Protein AF-A0A0L6WSI2-F1 (afdb_monomer_lite)

Foldseek 3Di:
DVLVVVLVVLQVQLVVCVVVVNNVSSVVSVVVSVVSVVVVVVVVVVVVVVVVVVVVVVVVVVVVVVVVVVVVVVVVVVVVVVVVDVVVVVVVVVVVVVVVVVVVVVVVVVVVPDDPVRVVVVVVVVVVVCVVCVPVVCVVPPPPDPDDDPDDPPPPDDPPPPDPDDDDDDPDDDDDDD

Radius of gyration: 43.68 Å; chains: 1; bounding box: 91×60×103 Å

Structure (mmCIF, N/CA/C/O backbone):
data_AF-A0A0L6WSI2-F1
#
_entry.id   AF-A0A0L6WSI2-F1
#
loop_
_atom_site.group_PDB
_atom_site.id
_atom_site.type_symbol
_atom_site.label_atom_id
_atom_site.label_alt_id
_atom_site.label_comp_id
_atom_site.label_asym_id
_atom_site.label_entity_id
_atom_site.label_seq_id
_atom_site.pdbx_PDB_ins_code
_atom_site.Cartn_x
_atom_site.Cartn_y
_atom_site.Cartn_z
_atom_site.occupancy
_atom_site.B_iso_or_equiv
_atom_site.auth_seq_id
_atom_site.auth_comp_id
_atom_site.auth_asym_id
_atom_site.auth_atom_id
_atom_site.pdbx_PDB_model_num
ATOM 1 N N . MET A 1 1 ? 7.867 1.735 -28.780 1.00 59.97 1 MET A N 1
ATOM 2 C CA . MET A 1 1 ? 8.632 2.851 -28.174 1.00 59.97 1 MET A CA 1
ATOM 3 C C . MET A 1 1 ? 9.454 3.572 -29.237 1.00 59.97 1 MET A C 1
ATOM 5 O O . MET A 1 1 ? 10.158 2.907 -29.989 1.00 59.97 1 MET A O 1
ATOM 9 N N . LYS A 1 2 ? 9.387 4.911 -29.316 1.00 76.50 2 LYS A N 1
ATOM 10 C CA . LYS A 1 2 ? 10.129 5.710 -30.319 1.00 76.50 2 LYS A CA 1
ATOM 11 C C . LYS A 1 2 ? 11.647 5.463 -30.289 1.00 76.50 2 LYS A C 1
ATOM 13 O O . LYS A 1 2 ? 12.276 5.490 -31.339 1.00 76.50 2 LYS A O 1
ATOM 18 N N . ILE A 1 3 ? 12.217 5.174 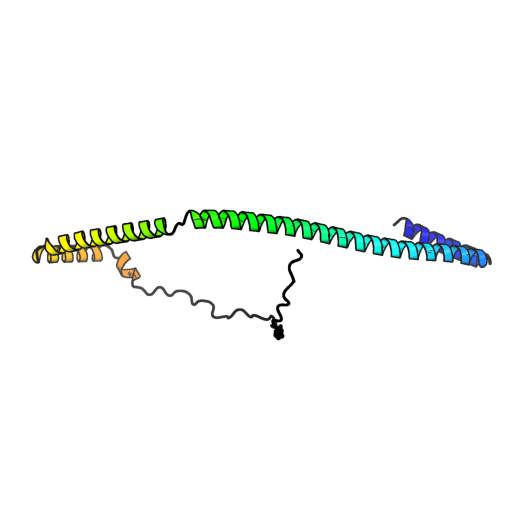-29.116 1.00 78.19 3 ILE A N 1
ATOM 19 C CA . ILE A 1 3 ? 13.662 4.949 -28.945 1.00 78.19 3 ILE A CA 1
ATOM 20 C C . ILE A 1 3 ? 14.110 3.580 -29.478 1.00 78.19 3 ILE A C 1
ATOM 22 O O . ILE A 1 3 ? 15.144 3.512 -30.134 1.00 78.19 3 ILE A O 1
ATOM 26 N N . GLN A 1 4 ? 13.317 2.515 -29.315 1.00 84.19 4 GLN A N 1
ATOM 27 C CA . GLN A 1 4 ? 13.645 1.199 -29.887 1.00 84.19 4 GLN A CA 1
ATOM 28 C C . GLN A 1 4 ? 13.755 1.261 -31.420 1.00 84.19 4 GLN A C 1
ATOM 30 O O . GLN A 1 4 ? 14.711 0.761 -32.001 1.00 84.19 4 GLN A O 1
ATOM 35 N N . VAL A 1 5 ? 12.844 1.999 -32.063 1.00 88.12 5 VAL A N 1
ATOM 36 C CA . VAL A 1 5 ? 12.881 2.245 -33.514 1.00 88.12 5 VAL A CA 1
ATOM 37 C C . VAL A 1 5 ? 14.159 2.982 -33.933 1.00 88.12 5 VAL A C 1
ATOM 39 O O . VAL A 1 5 ? 14.690 2.732 -35.013 1.00 88.12 5 VAL A O 1
ATOM 42 N N . ILE A 1 6 ? 14.669 3.896 -33.100 1.00 85.06 6 ILE A N 1
ATOM 43 C CA . ILE A 1 6 ? 15.929 4.606 -33.361 1.00 85.06 6 ILE A CA 1
ATOM 44 C C . ILE A 1 6 ? 17.121 3.655 -33.197 1.00 85.06 6 ILE A C 1
ATOM 46 O O . ILE A 1 6 ? 17.987 3.638 -34.067 1.00 85.06 6 ILE A O 1
ATOM 50 N N . LEU A 1 7 ? 17.135 2.809 -32.163 1.00 88.94 7 LEU A N 1
ATOM 51 C CA . LEU A 1 7 ? 18.183 1.801 -31.952 1.00 88.94 7 LEU A CA 1
ATOM 52 C C . LEU A 1 7 ? 18.272 0.801 -33.112 1.00 88.94 7 LEU A C 1
ATOM 54 O O . LEU A 1 7 ? 19.374 0.457 -33.549 1.00 88.94 7 LEU A O 1
ATOM 58 N N . ASP A 1 8 ? 17.124 0.365 -33.631 1.00 89.81 8 ASP A N 1
ATOM 59 C CA . ASP A 1 8 ? 17.051 -0.549 -34.770 1.00 89.81 8 ASP A CA 1
ATOM 60 C C . ASP A 1 8 ? 17.550 0.132 -36.053 1.00 89.81 8 ASP A C 1
ATOM 62 O O . ASP A 1 8 ? 18.330 -0.457 -36.804 1.00 89.81 8 ASP A O 1
ATOM 66 N N . LYS A 1 9 ? 17.201 1.410 -36.264 1.00 89.50 9 LYS A N 1
ATOM 67 C CA . LYS A 1 9 ? 17.739 2.228 -37.365 1.00 89.50 9 LYS A CA 1
ATOM 68 C C . LYS A 1 9 ? 19.250 2.433 -37.256 1.00 89.50 9 LYS A C 1
ATOM 70 O O . LYS A 1 9 ? 19.963 2.299 -38.244 1.00 89.50 9 LYS A O 1
ATOM 75 N N . GLU A 1 10 ? 19.776 2.726 -36.070 1.00 88.12 10 GLU A N 1
ATOM 76 C CA . GLU A 1 10 ? 21.224 2.864 -35.870 1.00 88.12 10 GLU A CA 1
ATOM 77 C C . GLU A 1 10 ? 21.953 1.533 -36.108 1.00 88.12 10 GLU A C 1
ATOM 79 O O . GLU A 1 10 ? 23.070 1.512 -36.631 1.00 88.12 10 GLU A O 1
ATOM 84 N N . HIS A 1 11 ? 21.303 0.402 -35.814 1.00 91.88 11 HIS A N 1
ATOM 85 C CA . HIS A 1 11 ? 21.840 -0.917 -36.125 1.00 91.88 11 HIS A CA 1
ATOM 86 C C . HIS A 1 11 ? 21.863 -1.224 -37.629 1.00 91.88 11 HIS A C 1
ATOM 88 O O . HIS A 1 11 ? 22.857 -1.769 -38.118 1.00 91.88 11 HIS A O 1
ATOM 94 N N . THR A 1 12 ? 20.811 -0.874 -38.375 1.00 93.50 12 THR A N 1
ATOM 95 C CA . THR A 1 12 ? 20.783 -1.067 -39.834 1.00 93.50 12 THR A CA 1
ATOM 96 C C . THR A 1 12 ? 21.785 -0.156 -40.541 1.00 93.50 12 THR A C 1
ATOM 98 O O . THR A 1 12 ? 22.498 -0.621 -41.429 1.00 93.50 12 THR A O 1
ATOM 101 N N . ILE A 1 13 ? 21.934 1.093 -40.089 1.00 90.75 13 ILE A N 1
ATOM 102 C CA . ILE A 1 13 ? 22.953 2.033 -40.583 1.00 90.75 13 ILE A CA 1
ATOM 103 C C . ILE A 1 13 ? 24.367 1.489 -40.332 1.00 90.75 13 ILE A C 1
ATOM 105 O O . ILE A 1 13 ? 25.209 1.508 -41.231 1.00 90.75 13 ILE A O 1
ATOM 109 N N . ALA A 1 14 ? 24.633 0.936 -39.144 1.00 91.25 14 ALA A N 1
ATOM 110 C CA . ALA A 1 14 ? 25.919 0.306 -38.848 1.00 91.25 14 ALA A CA 1
ATOM 111 C C . ALA A 1 14 ? 26.212 -0.892 -39.773 1.00 91.25 14 ALA A C 1
ATOM 113 O O . ALA A 1 14 ? 27.334 -1.023 -40.263 1.00 91.25 14 ALA A O 1
ATOM 114 N N . LYS A 1 15 ? 25.206 -1.737 -40.056 1.00 93.12 15 LYS A N 1
ATOM 115 C CA . LYS A 1 15 ? 25.324 -2.854 -41.013 1.00 93.12 15 LYS A CA 1
ATOM 116 C C . LYS A 1 15 ? 25.623 -2.363 -42.434 1.00 93.12 15 LYS A C 1
ATOM 118 O O . LYS A 1 15 ? 26.511 -2.914 -43.077 1.00 93.12 15 LYS A O 1
ATOM 123 N N . ALA A 1 16 ? 24.949 -1.305 -42.887 1.00 93.12 16 ALA A N 1
ATOM 124 C CA . ALA A 1 16 ? 25.165 -0.718 -44.209 1.00 93.12 16 ALA A CA 1
ATOM 125 C C . ALA A 1 16 ? 26.587 -0.142 -44.373 1.00 93.12 16 ALA A C 1
ATOM 127 O O . ALA A 1 16 ? 27.247 -0.382 -45.387 1.00 93.12 16 ALA A O 1
ATOM 128 N N . HIS A 1 17 ? 27.107 0.560 -43.358 1.00 92.25 17 HIS A N 1
ATOM 129 C CA . HIS A 1 17 ? 28.490 1.053 -43.375 1.00 92.25 17 HIS A CA 1
ATOM 130 C C . HIS A 1 17 ? 29.523 -0.079 -43.348 1.00 92.25 17 HIS A C 1
ATOM 132 O O . HIS A 1 17 ? 30.561 0.037 -44.000 1.00 92.25 17 HIS A O 1
ATOM 138 N N . LEU A 1 18 ? 29.231 -1.186 -42.656 1.00 92.94 18 LEU A N 1
ATOM 139 C CA . LEU A 1 18 ? 30.088 -2.372 -42.647 1.00 92.94 18 LEU A CA 1
ATOM 140 C C . LEU A 1 18 ? 30.154 -3.031 -44.036 1.00 92.94 18 LEU A C 1
ATOM 142 O O . LEU A 1 18 ? 31.249 -3.331 -44.505 1.00 92.94 18 LEU A O 1
ATOM 146 N N . SER A 1 19 ? 29.010 -3.196 -44.717 1.00 92.75 19 SER A N 1
ATOM 147 C CA . SER A 1 19 ? 28.965 -3.745 -46.084 1.00 92.75 19 SER A CA 1
ATOM 148 C C . SER A 1 19 ? 29.657 -2.851 -47.115 1.00 92.75 19 SER A C 1
ATOM 150 O O . SER A 1 19 ? 30.186 -3.351 -48.099 1.00 92.75 19 SER A O 1
ATOM 152 N N . ALA A 1 20 ? 29.703 -1.537 -46.873 1.00 92.81 20 ALA A N 1
ATOM 153 C CA . ALA A 1 20 ? 30.401 -0.569 -47.718 1.00 92.81 20 ALA A CA 1
ATOM 154 C C . ALA A 1 20 ? 31.908 -0.430 -47.396 1.00 92.81 20 ALA A C 1
ATOM 156 O O . ALA A 1 20 ? 32.560 0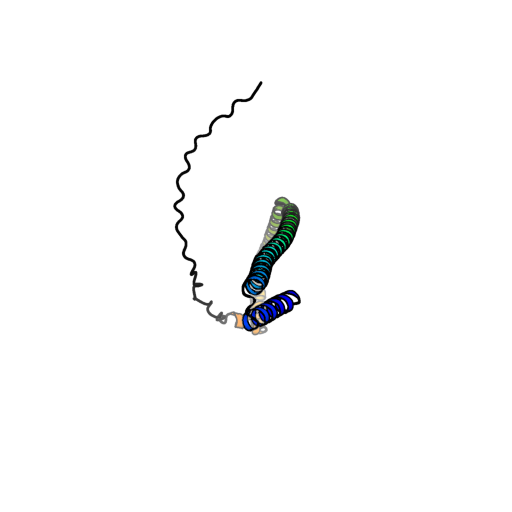.474 -47.913 1.00 92.81 20 ALA A O 1
ATOM 157 N N . GLY A 1 21 ? 32.462 -1.260 -46.500 1.00 91.56 21 GLY A N 1
ATOM 158 C CA . GLY A 1 21 ? 33.875 -1.215 -46.096 1.00 91.56 21 GLY A CA 1
ATOM 159 C C . GLY A 1 21 ? 34.257 -0.049 -45.170 1.00 91.56 21 GLY A C 1
ATOM 160 O O . GLY A 1 21 ? 35.417 0.084 -44.786 1.00 91.56 21 GLY A O 1
ATOM 161 N N . GLN A 1 22 ? 33.298 0.784 -44.756 1.00 93.62 22 GLN A N 1
ATOM 162 C CA . GLN A 1 22 ? 33.518 1.986 -43.942 1.00 93.62 22 GLN A CA 1
ATOM 163 C C . GLN A 1 22 ? 33.470 1.656 -42.440 1.00 93.62 22 GLN A C 1
ATOM 165 O O . GLN A 1 22 ? 32.531 2.031 -41.730 1.00 93.62 22 GLN A O 1
ATOM 170 N N . LYS A 1 23 ? 34.496 0.953 -41.941 1.00 92.62 23 LYS A N 1
ATOM 171 C CA . LYS A 1 23 ? 34.565 0.497 -40.537 1.00 92.62 23 LYS A CA 1
ATOM 172 C C . LYS A 1 23 ? 34.453 1.632 -39.514 1.00 92.62 23 LYS A C 1
ATOM 174 O O . LYS A 1 23 ? 33.685 1.497 -38.565 1.00 92.62 23 LYS A O 1
ATOM 179 N N . ASP A 1 24 ? 35.133 2.757 -39.722 1.00 93.06 24 ASP A N 1
ATOM 180 C CA . ASP A 1 24 ? 35.136 3.867 -38.753 1.00 93.06 24 ASP A CA 1
ATOM 181 C C . ASP A 1 24 ? 33.736 4.457 -38.538 1.00 93.06 24 ASP A C 1
ATOM 183 O O . ASP A 1 24 ? 33.316 4.725 -37.410 1.00 93.06 24 ASP A O 1
ATOM 187 N N . ARG A 1 25 ? 32.955 4.578 -39.618 1.00 91.25 25 ARG A N 1
ATOM 188 C CA . ARG A 1 25 ? 31.568 5.061 -39.562 1.00 91.25 25 ARG A CA 1
ATOM 189 C C . ARG A 1 25 ? 30.634 4.057 -38.893 1.00 91.25 25 ARG A C 1
ATOM 191 O O . ARG A 1 25 ? 29.776 4.459 -38.108 1.00 91.25 25 ARG A O 1
ATOM 198 N N . ALA A 1 26 ? 30.831 2.760 -39.138 1.00 92.62 26 ALA A N 1
ATOM 199 C CA . ALA A 1 26 ? 30.082 1.711 -38.448 1.00 92.62 26 ALA A CA 1
ATOM 200 C C . ALA A 1 26 ? 30.344 1.732 -36.929 1.00 92.62 26 ALA A C 1
ATOM 202 O O . ALA A 1 26 ? 29.405 1.628 -36.141 1.00 92.62 26 ALA A O 1
ATOM 203 N N . VAL A 1 27 ? 31.596 1.945 -36.505 1.00 94.38 27 VAL A N 1
ATOM 204 C CA . VAL A 1 27 ? 31.959 2.059 -35.081 1.00 94.38 27 VAL A CA 1
ATOM 205 C C . VAL A 1 27 ? 31.289 3.269 -34.425 1.00 94.38 27 VAL A C 1
ATOM 207 O O . VAL A 1 27 ? 30.766 3.143 -33.317 1.00 94.38 27 VAL A O 1
ATOM 210 N N . ILE A 1 28 ? 31.244 4.424 -35.095 1.00 92.69 28 ILE A N 1
ATOM 211 C CA . ILE A 1 28 ? 30.557 5.621 -34.578 1.00 92.69 28 ILE A CA 1
ATOM 212 C C . ILE A 1 28 ? 29.055 5.356 -34.388 1.00 92.69 28 ILE A C 1
ATOM 214 O O . ILE A 1 28 ? 28.510 5.672 -33.328 1.00 92.69 28 ILE A O 1
ATOM 218 N N . ALA A 1 29 ? 28.397 4.723 -35.367 1.00 90.94 29 ALA A N 1
ATOM 219 C CA . ALA A 1 29 ? 26.984 4.352 -35.267 1.00 90.94 29 ALA A CA 1
ATOM 220 C C . ALA A 1 29 ? 26.721 3.378 -34.102 1.00 90.94 29 ALA A C 1
ATOM 222 O O . ALA A 1 29 ? 25.778 3.562 -33.333 1.00 90.94 29 ALA A O 1
ATOM 223 N N . LEU A 1 30 ? 27.593 2.383 -33.902 1.00 94.00 30 LEU A N 1
ATOM 224 C CA . LEU A 1 30 ? 27.482 1.442 -32.782 1.00 94.00 30 LEU A CA 1
ATOM 225 C C . LEU A 1 30 ? 27.721 2.103 -31.416 1.00 94.00 30 LEU A C 1
ATOM 227 O O . LEU A 1 30 ? 27.031 1.767 -30.453 1.00 94.00 30 LEU A O 1
ATOM 231 N N . ARG A 1 31 ? 28.653 3.061 -31.316 1.00 94.06 31 ARG A N 1
ATOM 232 C CA . ARG A 1 31 ? 28.877 3.838 -30.082 1.00 94.06 31 ARG A CA 1
ATOM 233 C C . ARG A 1 31 ? 27.649 4.665 -29.713 1.00 94.06 31 ARG A C 1
ATOM 235 O O . ARG A 1 31 ? 27.235 4.647 -28.556 1.00 94.06 31 ARG A O 1
ATOM 242 N N . ARG A 1 32 ? 27.043 5.339 -30.695 1.00 90.69 32 ARG A N 1
ATOM 243 C CA . ARG A 1 32 ? 25.809 6.115 -30.509 1.00 90.69 32 ARG A CA 1
ATOM 244 C C . ARG A 1 32 ? 24.659 5.228 -30.021 1.00 90.69 32 ARG A C 1
ATOM 246 O O . ARG A 1 32 ? 24.027 5.559 -29.017 1.00 90.69 32 ARG A O 1
ATOM 253 N N . ARG A 1 33 ? 24.508 4.045 -30.624 1.00 92.50 33 ARG A N 1
ATOM 254 C CA . ARG A 1 33 ? 23.516 3.047 -30.211 1.00 92.50 33 ARG A CA 1
ATOM 255 C C . ARG A 1 33 ? 23.741 2.586 -28.772 1.00 92.50 33 ARG A C 1
ATOM 257 O O . ARG A 1 33 ? 22.802 2.544 -27.981 1.00 92.50 33 ARG A O 1
ATOM 264 N N . LYS A 1 34 ? 24.986 2.267 -28.401 1.00 94.19 34 LYS A N 1
ATOM 265 C CA . LYS A 1 34 ? 25.321 1.819 -27.039 1.00 94.19 34 LYS A CA 1
ATOM 266 C C . LYS A 1 34 ? 25.073 2.912 -25.996 1.00 94.19 34 LYS A C 1
ATOM 268 O O . LYS A 1 34 ? 24.587 2.607 -24.908 1.00 94.19 34 LYS A O 1
ATOM 273 N N . TYR A 1 35 ? 25.368 4.168 -26.329 1.00 92.81 35 TYR A N 1
ATOM 274 C CA . TYR A 1 35 ? 25.078 5.313 -25.467 1.00 92.81 35 TYR A CA 1
ATOM 275 C C . TYR A 1 35 ? 23.573 5.471 -25.223 1.00 92.81 35 TYR A C 1
ATOM 277 O O . TYR A 1 35 ? 23.152 5.567 -24.074 1.00 92.81 35 TYR A O 1
ATOM 285 N N . GLN A 1 36 ? 22.754 5.407 -26.277 1.00 90.62 36 GLN A N 1
ATOM 286 C CA . GLN A 1 36 ? 21.295 5.475 -26.150 1.00 90.62 36 GLN A CA 1
ATOM 287 C C . GLN A 1 36 ? 20.720 4.307 -25.345 1.00 90.62 36 GLN A C 1
ATOM 289 O O . GLN A 1 36 ? 19.850 4.527 -24.512 1.00 90.62 36 GLN A O 1
ATOM 294 N N . GLN A 1 37 ? 21.233 3.084 -25.528 1.00 91.69 37 GLN A N 1
ATOM 295 C CA . GLN A 1 37 ? 20.846 1.938 -24.695 1.00 91.69 37 GLN A CA 1
ATOM 296 C C . GLN A 1 37 ? 21.177 2.164 -23.219 1.00 91.69 37 GLN A C 1
ATOM 298 O O . GLN A 1 37 ? 20.363 1.863 -22.353 1.00 91.69 37 GLN A O 1
ATOM 303 N N . SER A 1 38 ? 22.363 2.700 -22.918 1.00 93.56 38 SER A N 1
ATOM 304 C CA . SER A 1 38 ? 22.730 3.012 -21.536 1.00 93.56 38 SER A CA 1
ATOM 305 C C . SER A 1 38 ? 21.860 4.117 -20.949 1.00 93.56 38 SER A C 1
ATOM 307 O O . SER A 1 38 ? 21.562 4.065 -19.760 1.00 93.56 38 SER A O 1
ATOM 309 N N . LEU A 1 39 ? 21.497 5.122 -21.746 1.00 92.00 39 LEU A N 1
ATOM 310 C CA . LEU A 1 39 ? 20.619 6.195 -21.304 1.00 92.00 39 LEU A CA 1
ATOM 311 C C . LEU A 1 39 ? 19.214 5.663 -21.019 1.00 92.00 39 LEU A C 1
ATOM 313 O O . LEU A 1 39 ? 18.665 5.986 -19.978 1.00 92.00 39 LEU A O 1
ATOM 317 N N . LEU A 1 40 ? 18.696 4.789 -21.886 1.00 90.75 40 LEU A N 1
ATOM 318 C CA . LEU A 1 40 ? 17.416 4.112 -21.695 1.00 90.75 40 LEU A CA 1
ATOM 319 C C . LEU A 1 40 ? 17.406 3.338 -20.375 1.00 90.75 40 LEU A C 1
ATOM 321 O O . LEU A 1 40 ? 16.547 3.593 -19.547 1.00 90.75 40 LEU A O 1
ATOM 325 N N . LEU A 1 41 ? 18.411 2.493 -20.124 1.00 92.56 41 LEU A N 1
ATOM 326 C CA . LEU A 1 41 ? 18.511 1.750 -18.859 1.00 92.56 41 LEU A CA 1
ATOM 327 C C . LEU A 1 41 ? 18.540 2.672 -17.633 1.00 92.56 41 LEU A C 1
ATOM 329 O O . LEU A 1 41 ? 17.930 2.372 -16.614 1.00 92.56 41 LEU A O 1
ATOM 333 N N . LYS A 1 42 ? 19.244 3.807 -17.716 1.00 94.50 42 LYS A N 1
ATOM 334 C CA . LYS A 1 42 ? 19.257 4.791 -16.626 1.00 94.50 42 LYS A CA 1
ATOM 335 C C . LYS A 1 42 ? 17.881 5.418 -16.422 1.00 94.50 42 LYS A C 1
ATOM 337 O O . LYS A 1 42 ? 17.478 5.579 -15.278 1.00 94.50 42 LYS A O 1
ATOM 342 N N . THR A 1 43 ? 17.190 5.777 -17.501 1.00 93.25 43 THR A N 1
ATOM 343 C CA . THR A 1 43 ? 15.850 6.367 -17.436 1.00 93.25 43 THR A CA 1
ATOM 344 C C . THR A 1 43 ? 14.816 5.369 -16.924 1.00 93.25 43 THR A C 1
ATOM 346 O O . THR A 1 43 ? 13.990 5.760 -16.111 1.00 93.25 43 THR A O 1
ATOM 349 N N . ASP A 1 44 ? 14.898 4.098 -17.312 1.00 93.50 44 ASP A N 1
ATOM 350 C CA . ASP A 1 44 ? 14.015 3.044 -16.801 1.00 93.50 44 ASP A CA 1
ATOM 351 C C . ASP A 1 44 ? 14.225 2.839 -15.296 1.00 93.50 44 ASP A C 1
ATOM 353 O O . ASP A 1 44 ? 13.265 2.869 -14.536 1.00 93.50 44 ASP A O 1
ATOM 357 N N . ASN A 1 45 ? 15.480 2.765 -14.836 1.00 96.50 45 ASN A N 1
ATOM 358 C CA . ASN A 1 45 ? 15.774 2.690 -13.401 1.00 96.50 45 ASN A CA 1
ATOM 359 C C . ASN A 1 45 ? 15.284 3.939 -12.647 1.00 96.50 45 ASN A C 1
ATOM 361 O O . ASN A 1 45 ? 14.834 3.858 -11.509 1.00 96.50 45 ASN A O 1
ATOM 365 N N . GLN A 1 46 ? 15.400 5.125 -13.251 1.00 96.06 46 GLN A N 1
ATOM 366 C CA . GLN A 1 46 ? 14.870 6.359 -12.665 1.00 96.06 46 GLN A CA 1
ATOM 367 C C . GLN A 1 46 ? 13.341 6.342 -12.592 1.00 96.06 46 GLN A C 1
ATOM 369 O O . GLN A 1 46 ? 12.793 6.819 -11.603 1.00 96.06 46 GLN A O 1
ATOM 374 N N . LEU A 1 47 ? 12.671 5.800 -13.609 1.00 96.50 47 LEU A N 1
ATOM 375 C CA . LEU A 1 47 ? 11.222 5.646 -13.629 1.00 96.50 47 LEU A CA 1
ATOM 376 C C . LEU A 1 47 ? 10.766 4.679 -12.535 1.00 96.50 47 LEU A C 1
ATOM 378 O O . LEU A 1 47 ? 9.901 5.048 -11.751 1.00 96.50 47 LEU A O 1
ATOM 382 N N . GLU A 1 48 ? 11.406 3.517 -12.412 1.00 97.12 48 GLU A N 1
ATOM 383 C CA . GLU A 1 48 ? 11.114 2.541 -11.355 1.00 97.12 48 GLU A CA 1
ATOM 384 C C . GLU A 1 48 ? 11.276 3.162 -9.959 1.00 97.12 48 GLU A C 1
ATOM 386 O O . GLU A 1 48 ? 10.402 3.035 -9.104 1.00 97.12 48 GLU A O 1
ATOM 391 N N . ASN A 1 49 ? 12.356 3.917 -9.740 1.00 97.19 49 ASN A N 1
ATOM 392 C CA . ASN A 1 49 ? 12.558 4.632 -8.480 1.00 97.19 49 ASN A CA 1
ATOM 393 C C . ASN A 1 49 ? 11.448 5.663 -8.214 1.00 97.19 49 ASN A C 1
ATOM 395 O O . ASN A 1 49 ? 11.006 5.808 -7.077 1.00 97.19 49 ASN A O 1
ATOM 399 N N . LEU A 1 50 ? 10.994 6.394 -9.238 1.00 97.56 50 LEU A N 1
ATOM 400 C CA . LEU A 1 50 ? 9.887 7.343 -9.090 1.00 97.56 50 LEU A CA 1
ATOM 401 C C . LEU A 1 50 ? 8.569 6.632 -8.776 1.00 97.56 50 LEU A C 1
ATOM 403 O O . LEU A 1 50 ? 7.835 7.096 -7.909 1.00 97.56 50 LEU A O 1
ATOM 407 N N . GLU A 1 51 ? 8.284 5.507 -9.427 1.00 96.94 51 GLU A N 1
ATOM 408 C CA . GLU A 1 51 ? 7.096 4.691 -9.157 1.00 96.94 51 GLU A CA 1
ATOM 409 C C . GLU A 1 51 ? 7.098 4.164 -7.714 1.00 96.94 51 GLU A C 1
ATOM 411 O O . GLU A 1 51 ? 6.091 4.278 -7.012 1.00 96.94 51 GLU A O 1
ATOM 416 N N . GLN A 1 52 ? 8.246 3.686 -7.221 1.00 97.62 52 GLN A N 1
ATOM 417 C CA . GLN A 1 52 ? 8.409 3.268 -5.823 1.00 97.62 52 GLN A CA 1
ATOM 418 C C . GLN A 1 52 ? 8.198 4.426 -4.838 1.00 97.62 52 GLN A C 1
ATOM 420 O O . GLN A 1 52 ? 7.528 4.261 -3.816 1.00 97.62 52 GLN A O 1
ATOM 425 N N . LEU A 1 53 ? 8.739 5.612 -5.137 1.00 97.00 53 LEU A N 1
ATOM 426 C CA . LEU A 1 53 ? 8.556 6.799 -4.299 1.00 97.00 53 LEU A CA 1
ATOM 427 C C . LEU A 1 53 ? 7.090 7.238 -4.253 1.00 97.00 53 LEU A C 1
ATOM 429 O O . LEU A 1 53 ? 6.586 7.549 -3.176 1.00 97.00 53 LEU A O 1
ATOM 433 N N . VAL A 1 54 ? 6.396 7.228 -5.393 1.00 97.62 54 VAL A N 1
ATOM 434 C CA . VAL A 1 54 ? 4.963 7.547 -5.460 1.00 97.62 54 VAL A CA 1
ATOM 435 C C . VAL A 1 54 ? 4.159 6.552 -4.630 1.00 97.62 54 VAL A C 1
ATOM 437 O O . VAL A 1 54 ? 3.404 6.977 -3.761 1.00 97.62 54 VAL A O 1
ATOM 440 N N . SER A 1 55 ? 4.390 5.249 -4.810 1.00 97.12 55 SER A N 1
ATOM 441 C CA . SER A 1 55 ? 3.716 4.209 -4.024 1.00 97.12 55 SER A CA 1
ATOM 442 C C . SER A 1 55 ? 3.952 4.374 -2.518 1.00 97.12 55 SER A C 1
ATOM 444 O O . SER A 1 55 ? 3.027 4.236 -1.718 1.00 97.12 55 SER A O 1
ATOM 446 N N . THR A 1 56 ? 5.174 4.743 -2.125 1.00 97.38 56 THR A N 1
ATOM 447 C CA . THR A 1 56 ? 5.513 5.020 -0.722 1.00 97.38 56 THR A CA 1
ATOM 448 C C . THR A 1 56 ? 4.725 6.215 -0.181 1.00 97.38 56 THR A C 1
ATOM 450 O O . THR A 1 56 ? 4.177 6.140 0.916 1.00 97.38 56 THR A O 1
ATOM 453 N N . ILE A 1 57 ? 4.622 7.307 -0.947 1.00 96.94 57 ILE A N 1
ATOM 454 C CA . ILE A 1 57 ? 3.862 8.503 -0.552 1.00 96.94 57 ILE A CA 1
ATOM 455 C C . ILE A 1 57 ? 2.368 8.188 -0.426 1.00 96.94 57 ILE A C 1
ATOM 457 O O . ILE A 1 57 ? 1.733 8.620 0.536 1.00 96.94 57 ILE A O 1
ATOM 461 N N . GLU A 1 58 ? 1.808 7.430 -1.368 1.00 96.25 58 GLU A N 1
ATOM 462 C CA . GLU A 1 58 ? 0.409 6.995 -1.320 1.00 96.25 58 GLU A CA 1
ATOM 463 C C . GLU A 1 58 ? 0.130 6.150 -0.074 1.00 96.25 58 GLU A C 1
ATOM 465 O O . GLU A 1 58 ? -0.850 6.393 0.631 1.00 96.25 58 GLU A O 1
ATOM 470 N N . PHE A 1 59 ? 1.022 5.212 0.251 1.00 96.62 59 PHE A N 1
ATOM 471 C CA . PHE A 1 59 ? 0.908 4.418 1.470 1.00 96.62 59 PHE A CA 1
ATOM 472 C C . PHE A 1 59 ? 0.982 5.289 2.732 1.00 96.62 59 PHE A C 1
ATOM 474 O O . PHE A 1 59 ? 0.124 5.170 3.606 1.00 96.62 59 PHE A O 1
ATOM 481 N N . SER A 1 60 ? 1.939 6.220 2.811 1.00 95.88 60 SER A N 1
ATOM 482 C CA . SER A 1 60 ? 2.036 7.156 3.939 1.00 95.88 60 SER A CA 1
ATOM 483 C C . SER A 1 60 ? 0.790 8.035 4.083 1.00 95.88 60 SER A C 1
ATOM 485 O O . SER A 1 60 ? 0.381 8.346 5.200 1.00 95.88 60 SER A O 1
ATOM 487 N N . LEU A 1 61 ? 0.144 8.423 2.980 1.00 96.00 61 LEU A N 1
ATOM 488 C CA . LEU A 1 61 ? -1.107 9.182 3.025 1.00 96.00 61 LEU A CA 1
ATOM 489 C C . LEU A 1 61 ? -2.246 8.357 3.647 1.00 96.00 61 LEU A C 1
ATOM 491 O O . LEU A 1 61 ? -3.000 8.869 4.480 1.00 96.00 61 LEU A O 1
ATOM 495 N N . VAL A 1 62 ? -2.347 7.074 3.284 1.00 96.38 62 VAL A N 1
ATOM 496 C CA . VAL A 1 62 ? -3.296 6.138 3.904 1.00 96.38 62 VAL A CA 1
ATOM 497 C C . VAL A 1 62 ? -2.986 5.970 5.390 1.00 96.38 62 VAL A C 1
ATOM 499 O O . VAL A 1 62 ? -3.895 6.052 6.213 1.00 96.38 62 VAL A O 1
ATOM 502 N N . GLU A 1 63 ? -1.717 5.809 5.757 1.00 95.69 63 GLU A N 1
ATOM 503 C CA . GLU A 1 63 ? -1.287 5.669 7.151 1.00 95.69 63 GLU A CA 1
ATOM 504 C C . GLU A 1 63 ? -1.678 6.888 8.002 1.00 95.69 63 GLU A C 1
ATOM 506 O O . GLU A 1 63 ? -2.227 6.738 9.096 1.00 95.69 63 GLU A O 1
ATOM 511 N N . VAL A 1 64 ? -1.506 8.105 7.473 1.00 96.88 64 VAL A N 1
ATOM 512 C CA . VAL A 1 64 ? -1.964 9.340 8.130 1.00 96.88 64 VAL A CA 1
ATOM 513 C C . VAL A 1 64 ? -3.484 9.352 8.309 1.00 96.88 64 VAL A C 1
ATOM 515 O O . VAL A 1 64 ? -3.974 9.738 9.373 1.00 96.88 64 VAL A O 1
ATOM 518 N N . SER A 1 65 ? -4.244 8.912 7.303 1.00 95.56 65 SER A N 1
ATOM 519 C CA . SER A 1 65 ? -5.704 8.813 7.399 1.00 95.56 65 SER A CA 1
ATOM 520 C C 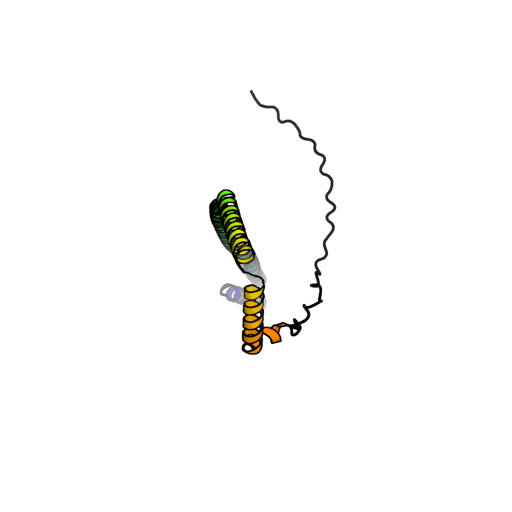. SER A 1 65 ? -6.138 7.818 8.481 1.00 95.56 65 SER A C 1
ATOM 522 O O . SER A 1 65 ? -7.001 8.143 9.299 1.00 95.56 65 SER A O 1
ATOM 524 N N . VAL A 1 66 ? -5.488 6.651 8.553 1.00 96.56 66 VAL A N 1
ATOM 525 C CA . VAL A 1 66 ? -5.735 5.641 9.593 1.00 96.56 66 VAL A CA 1
ATOM 526 C C . VAL A 1 66 ? -5.424 6.201 10.979 1.00 96.56 66 VAL A C 1
ATOM 528 O O . VAL A 1 66 ? -6.249 6.077 11.883 1.00 96.56 66 VAL A O 1
ATOM 531 N N . LEU A 1 67 ? -4.284 6.875 11.156 1.00 96.88 67 LEU A N 1
ATOM 532 C CA . LEU A 1 67 ? -3.933 7.516 12.427 1.00 96.88 67 LEU A CA 1
ATOM 533 C C . LEU A 1 67 ? -4.963 8.567 12.851 1.00 96.88 67 LEU A C 1
ATOM 535 O O . LEU A 1 67 ? -5.318 8.641 14.029 1.00 96.88 67 LEU A O 1
ATOM 539 N N . HIS A 1 68 ? -5.473 9.362 11.909 1.00 96.69 68 HIS A N 1
ATOM 540 C CA . HIS A 1 68 ? -6.523 10.333 12.200 1.00 96.69 68 HIS A CA 1
ATOM 541 C C . HIS A 1 68 ? -7.829 9.648 12.627 1.00 96.69 68 HIS A C 1
ATOM 543 O O . HIS A 1 68 ? -8.428 10.050 13.624 1.00 96.69 68 HIS A O 1
ATOM 549 N N . GLY A 1 69 ? -8.225 8.574 11.935 1.00 96.50 69 GLY A N 1
ATOM 550 C CA . GLY A 1 69 ? -9.386 7.760 12.300 1.00 96.50 69 GLY A CA 1
ATOM 551 C C . GLY A 1 69 ? -9.255 7.128 13.689 1.00 96.50 69 GLY A C 1
ATOM 552 O O . GLY A 1 69 ? -10.189 7.191 14.485 1.00 96.50 69 GLY A O 1
ATOM 553 N N . LEU A 1 70 ? -8.077 6.597 14.032 1.00 96.81 70 LEU A N 1
ATOM 554 C CA . LEU A 1 70 ? -7.798 6.062 15.370 1.00 96.81 70 LEU A CA 1
ATOM 555 C C . LEU A 1 70 ? -7.861 7.144 16.451 1.00 96.81 70 LEU A C 1
ATOM 557 O O . LEU A 1 70 ? -8.388 6.894 17.535 1.00 96.81 70 LEU A O 1
ATOM 561 N N . LYS A 1 71 ? -7.350 8.349 16.169 1.00 96.38 71 LYS A N 1
ATOM 562 C CA . LYS A 1 71 ? -7.427 9.477 17.103 1.00 96.38 71 LYS A CA 1
ATOM 563 C C . LYS A 1 71 ? -8.879 9.875 17.374 1.00 96.38 71 LYS A C 1
ATOM 565 O O . LYS A 1 71 ? -9.253 9.975 18.539 1.00 96.38 71 LYS A O 1
ATOM 570 N N . GLN A 1 72 ? -9.686 10.038 16.325 1.00 96.44 72 GLN A N 1
ATOM 571 C CA . GLN A 1 72 ? -11.116 10.338 16.458 1.00 96.44 72 GLN A CA 1
ATOM 572 C C . GLN A 1 72 ? -11.851 9.229 17.220 1.00 96.44 72 GLN A C 1
ATOM 574 O O . GLN A 1 72 ? -12.586 9.509 18.160 1.00 96.44 72 GLN A O 1
ATOM 579 N N . GLY A 1 73 ? -11.599 7.960 16.882 1.00 95.50 73 GLY A N 1
ATOM 580 C CA . GLY A 1 73 ? -12.177 6.825 17.604 1.00 95.50 73 GLY A CA 1
ATOM 581 C C . GLY A 1 73 ? -11.804 6.816 19.090 1.00 95.50 73 GLY A C 1
ATOM 582 O O . GLY A 1 73 ? -12.651 6.541 19.933 1.00 95.50 73 GLY A O 1
ATOM 583 N N . ASN A 1 74 ? -10.564 7.174 19.438 1.00 95.38 74 ASN A N 1
ATOM 584 C CA . ASN A 1 74 ? -10.128 7.288 20.832 1.00 95.38 74 ASN A CA 1
ATOM 585 C C . ASN A 1 74 ? -10.826 8.438 21.576 1.00 95.38 74 ASN A C 1
ATOM 587 O O . ASN A 1 74 ? -11.171 8.278 22.743 1.00 95.38 74 ASN A O 1
ATOM 591 N N . GLU A 1 75 ? -11.035 9.582 20.919 1.00 94.88 75 GLU A N 1
ATOM 592 C CA . GLU A 1 75 ? -11.795 10.708 21.478 1.00 94.88 75 GLU A CA 1
ATOM 593 C C . GLU A 1 75 ? -13.248 10.303 21.764 1.00 94.88 75 GLU A C 1
ATOM 595 O O . GLU A 1 75 ? -13.704 10.469 22.893 1.00 94.88 75 GLU A O 1
ATOM 600 N N . VAL A 1 76 ? -13.922 9.650 20.811 1.00 94.25 76 VAL A N 1
ATOM 601 C CA . VAL A 1 76 ? -15.289 9.130 21.001 1.00 94.25 76 VAL A CA 1
ATOM 602 C C . VAL A 1 76 ? -15.344 8.100 22.131 1.00 94.25 76 VAL A C 1
ATOM 604 O O . VAL A 1 76 ? -16.218 8.163 22.990 1.00 94.25 76 VAL A O 1
ATOM 607 N N . LEU A 1 77 ? -14.390 7.164 22.186 1.00 92.25 77 LEU A N 1
ATOM 608 C CA . LEU A 1 77 ? -14.326 6.180 23.271 1.00 92.25 77 LEU A CA 1
ATOM 609 C C . LEU A 1 77 ? -14.120 6.837 24.640 1.00 92.25 77 LEU A C 1
ATOM 611 O O . LEU A 1 77 ? -14.685 6.369 25.624 1.00 92.25 77 LEU A O 1
ATOM 615 N N . LYS A 1 78 ? -13.339 7.921 24.719 1.00 89.81 78 LYS A N 1
ATOM 616 C CA . LYS A 1 78 ? -13.179 8.697 25.957 1.00 89.81 78 LYS A CA 1
ATOM 617 C C . LYS A 1 78 ? -14.468 9.394 26.365 1.00 89.81 78 LYS A C 1
ATOM 619 O O . LYS A 1 78 ? -14.758 9.430 27.556 1.00 89.81 78 LYS A O 1
ATOM 624 N N . GLU A 1 79 ? -15.221 9.939 25.416 1.00 88.88 79 GLU A N 1
ATOM 625 C CA . GLU A 1 79 ? -16.528 10.541 25.693 1.00 88.88 79 GLU A CA 1
ATOM 626 C C . GLU A 1 79 ? -17.522 9.494 26.193 1.00 88.88 79 GLU A C 1
ATOM 628 O O . GLU A 1 79 ? -18.078 9.676 27.271 1.00 88.88 79 GLU A O 1
ATOM 633 N N . ILE A 1 80 ? -17.641 8.350 25.511 1.00 85.56 80 ILE A N 1
ATOM 634 C CA . ILE A 1 80 ? -18.475 7.226 25.967 1.00 85.56 80 ILE A CA 1
ATOM 635 C C . ILE A 1 80 ? -18.050 6.774 27.366 1.00 85.56 80 ILE A C 1
ATOM 637 O O . ILE A 1 80 ? -18.890 6.565 28.234 1.00 85.56 80 ILE A O 1
ATOM 641 N N . HIS A 1 81 ? -16.747 6.639 27.616 1.00 82.88 81 HIS A N 1
ATOM 642 C CA . HIS A 1 81 ? -16.250 6.234 28.928 1.00 82.88 81 HIS A CA 1
ATOM 643 C C . HIS A 1 81 ? -16.524 7.282 30.016 1.00 82.88 81 HIS A C 1
ATOM 645 O O . HIS A 1 81 ? -16.707 6.930 31.175 1.00 82.88 81 HIS A O 1
ATOM 651 N N . LYS A 1 82 ? -16.571 8.566 29.652 1.00 83.25 82 LYS A N 1
ATOM 652 C CA . LYS A 1 82 ? -16.929 9.657 30.560 1.00 83.25 82 LYS A CA 1
ATOM 653 C C . LYS A 1 82 ? -18.432 9.694 30.849 1.00 83.25 82 LYS A C 1
ATOM 655 O O . LYS A 1 82 ? -18.807 9.997 31.977 1.00 83.25 82 LYS A O 1
ATOM 660 N N . GLU A 1 83 ? -19.272 9.416 29.853 1.00 72.88 83 GLU A N 1
ATOM 661 C CA . GLU A 1 83 ? -20.729 9.306 30.012 1.00 72.88 83 GLU A CA 1
ATOM 662 C C . GLU A 1 83 ? -21.129 8.052 30.795 1.00 72.88 83 GLU A C 1
ATOM 664 O O . GLU A 1 83 ? -22.040 8.108 31.616 1.00 72.88 83 GLU A O 1
ATOM 669 N N . LEU A 1 84 ? -20.391 6.951 30.633 1.00 70.94 84 LEU A N 1
ATOM 670 C CA . LEU A 1 84 ? -20.427 5.787 31.521 1.00 70.94 84 LEU A CA 1
ATOM 671 C C . LEU A 1 84 ? -19.716 6.094 32.849 1.00 70.94 84 LEU A C 1
ATOM 673 O O . LEU A 1 84 ? -18.791 5.385 33.252 1.00 70.94 84 LEU A O 1
ATOM 677 N N . ASN A 1 85 ? -20.105 7.179 33.522 1.00 67.81 85 ASN A N 1
ATOM 678 C CA . ASN A 1 85 ? -19.504 7.531 34.798 1.00 67.81 85 ASN A CA 1
ATOM 679 C C . ASN A 1 85 ? -19.825 6.432 35.838 1.00 67.81 85 ASN A C 1
ATOM 681 O O . ASN A 1 85 ? -20.888 5.803 35.813 1.00 67.81 85 ASN A O 1
ATOM 685 N N . VAL A 1 86 ? -18.875 6.186 36.743 1.00 67.12 86 VAL A N 1
ATOM 686 C CA . VAL A 1 86 ? -19.019 5.198 37.825 1.00 67.12 86 VAL A CA 1
ATOM 687 C C . VAL A 1 86 ? -20.268 5.486 38.661 1.00 67.12 86 VAL A C 1
ATOM 689 O O . VAL A 1 86 ? -20.993 4.565 38.991 1.00 67.12 86 VAL A O 1
ATOM 692 N N . GLU A 1 87 ? -20.580 6.757 38.886 1.00 73.94 87 GLU A N 1
ATOM 693 C CA . GLU A 1 87 ? -21.761 7.256 39.607 1.00 73.94 87 GLU A CA 1
ATOM 694 C C . GLU A 1 87 ? -23.101 6.826 38.972 1.00 73.94 87 GLU A C 1
ATOM 696 O O . GLU A 1 87 ? -24.074 6.585 39.672 1.00 73.94 87 GLU A O 1
ATOM 701 N N . SER A 1 88 ? -23.172 6.691 37.648 1.00 74.94 88 SER A N 1
ATOM 702 C CA . SER A 1 88 ? -24.363 6.304 36.890 1.00 74.94 88 SER A CA 1
ATOM 703 C C . SER A 1 88 ? -24.539 4.797 36.957 1.00 74.94 88 SER A C 1
ATOM 705 O O . SER A 1 88 ? -25.659 4.307 37.048 1.00 74.94 88 SER A O 1
ATOM 707 N N . VAL A 1 89 ? -23.424 4.063 36.960 1.00 80.19 89 VAL A N 1
ATOM 708 C CA . VAL A 1 89 ? -23.411 2.619 37.202 1.00 80.19 89 VAL A CA 1
ATOM 709 C C . VAL A 1 89 ? -23.764 2.318 38.662 1.00 80.19 89 VAL A C 1
ATOM 711 O O . VAL A 1 89 ? -24.584 1.441 38.908 1.00 80.19 89 VAL A O 1
ATOM 714 N N . GLU A 1 90 ? -23.210 3.063 39.620 1.00 80.38 90 GLU A N 1
ATOM 715 C CA . GLU A 1 90 ? -23.520 2.966 41.052 1.00 80.38 90 GLU A CA 1
ATOM 716 C C . GLU A 1 90 ? -24.989 3.298 41.322 1.00 80.38 90 GLU A C 1
ATOM 718 O O . GLU A 1 90 ? -25.679 2.483 41.927 1.00 80.38 90 GLU A O 1
ATOM 723 N N . LYS A 1 91 ? -25.511 4.405 40.780 1.00 85.50 91 LYS A N 1
ATOM 724 C CA . LYS A 1 91 ? -26.930 4.770 40.903 1.00 85.50 91 LYS A CA 1
ATOM 725 C C . LYS A 1 91 ? -27.849 3.704 40.315 1.00 85.50 91 LYS A C 1
ATOM 727 O O . LYS A 1 91 ? -28.858 3.367 40.920 1.00 85.50 91 LYS A O 1
ATOM 732 N N . LEU A 1 92 ? -27.500 3.141 39.157 1.00 85.19 92 LEU A N 1
ATOM 733 C CA . LEU A 1 92 ? -28.299 2.089 38.529 1.00 85.19 92 LEU A CA 1
ATOM 734 C C . LEU A 1 92 ? -28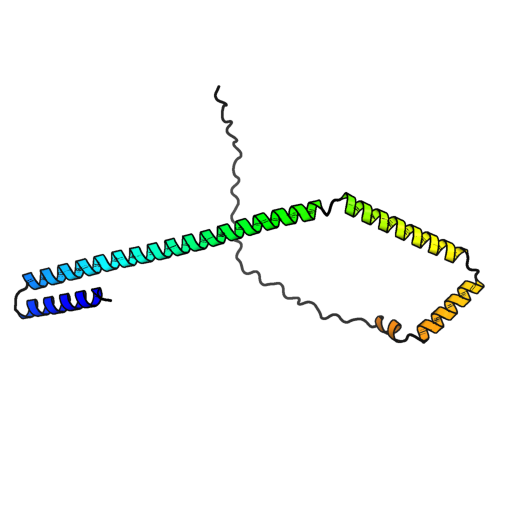.255 0.784 39.338 1.00 85.19 92 LEU A C 1
ATOM 736 O O . LEU A 1 92 ? -29.275 0.107 39.464 1.00 85.19 92 LEU A O 1
ATOM 740 N N . LEU A 1 93 ? -27.107 0.433 39.925 1.00 87.38 93 LEU A N 1
ATOM 741 C CA . LEU A 1 93 ? -26.993 -0.703 40.845 1.00 87.38 93 LEU A CA 1
ATOM 742 C C . LEU A 1 93 ? -27.816 -0.489 42.119 1.00 87.38 93 LEU A C 1
ATOM 744 O O . LEU A 1 93 ? -28.480 -1.424 42.562 1.00 87.38 93 LEU A O 1
ATOM 748 N N . GLU A 1 94 ? -27.803 0.721 42.673 1.00 92.06 94 GLU A N 1
ATOM 749 C CA . GLU A 1 94 ? -28.553 1.083 43.877 1.00 92.06 94 GLU A CA 1
ATOM 750 C C . GLU A 1 94 ? -30.068 1.076 43.616 1.00 92.06 94 GLU A C 1
ATOM 752 O O . GLU A 1 94 ? -30.795 0.383 44.323 1.00 92.06 94 GLU A O 1
ATOM 757 N N . GLU A 1 95 ? -30.536 1.681 42.517 1.00 90.50 95 GLU A N 1
ATOM 758 C CA . GLU A 1 95 ? -31.938 1.605 42.066 1.00 90.50 95 GLU A CA 1
ATOM 759 C C . GLU A 1 95 ? -32.392 0.150 41.845 1.00 90.50 95 GLU A C 1
ATOM 761 O O . GLU A 1 95 ? -33.505 -0.235 42.208 1.00 90.50 95 GLU A O 1
ATOM 766 N N . THR A 1 96 ? -31.523 -0.699 41.281 1.00 90.38 96 THR A N 1
ATOM 767 C CA . THR A 1 96 ? -31.832 -2.123 41.065 1.00 90.38 96 THR A CA 1
ATOM 768 C C . THR A 1 96 ? -31.884 -2.898 42.384 1.00 90.38 96 THR A C 1
ATOM 770 O O . THR A 1 96 ? -32.697 -3.813 42.537 1.00 90.38 96 THR A O 1
ATOM 773 N N . HIS A 1 97 ? -31.016 -2.557 43.338 1.00 92.75 97 HIS A N 1
ATOM 774 C CA . HIS A 1 97 ? -31.008 -3.150 44.669 1.00 92.75 97 HIS A CA 1
ATOM 775 C C . HIS A 1 97 ? -32.270 -2.761 45.449 1.00 92.75 97 HIS A C 1
ATOM 777 O O . HIS A 1 97 ? -32.948 -3.640 45.974 1.00 92.75 97 HIS A O 1
ATOM 783 N N . GLU A 1 98 ? -32.642 -1.479 45.456 1.00 92.56 98 GLU A N 1
ATOM 784 C CA . GLU A 1 98 ? -33.887 -0.996 46.065 1.00 92.56 98 GLU A CA 1
ATOM 785 C C . GLU A 1 98 ? -35.122 -1.662 45.447 1.00 92.56 98 GLU A C 1
ATOM 787 O O . GLU A 1 98 ? -35.986 -2.153 46.173 1.00 92.56 98 GLU A O 1
ATOM 792 N N . ALA A 1 99 ? -35.192 -1.764 44.114 1.00 91.94 99 ALA A N 1
ATOM 793 C CA . ALA A 1 99 ? -36.298 -2.443 43.438 1.00 91.94 99 ALA A CA 1
ATOM 794 C C . ALA A 1 99 ? -36.403 -3.930 43.826 1.00 91.94 99 ALA A C 1
ATOM 796 O O . ALA A 1 99 ? -37.508 -4.460 43.969 1.00 91.94 99 ALA A O 1
ATOM 797 N N . ARG A 1 100 ? -35.263 -4.609 44.019 1.00 93.00 100 ARG A N 1
ATOM 798 C CA . ARG A 1 100 ? -35.220 -6.001 44.492 1.00 93.00 100 ARG A CA 1
ATOM 799 C C . ARG A 1 100 ? -35.692 -6.143 45.930 1.00 93.00 100 ARG A C 1
ATOM 801 O O . ARG A 1 100 ? -36.473 -7.049 46.209 1.00 93.00 100 ARG A O 1
ATOM 808 N N . GLU A 1 101 ? -35.242 -5.269 46.821 1.00 93.94 101 GLU A N 1
ATOM 809 C CA . GLU A 1 101 ? -35.683 -5.280 48.216 1.00 93.94 101 GLU A CA 1
ATOM 810 C C . GLU A 1 101 ? -37.182 -4.971 48.317 1.00 93.94 101 GLU A C 1
ATOM 812 O O . GLU A 1 101 ? -37.898 -5.679 49.017 1.00 93.94 101 GLU A O 1
ATOM 817 N N . TYR A 1 102 ? -37.700 -4.028 47.523 1.00 93.19 102 TYR A N 1
ATOM 818 C CA . TYR A 1 102 ? -39.137 -3.754 47.444 1.00 93.19 102 TYR A CA 1
ATOM 819 C C . TYR A 1 102 ? -39.942 -4.964 46.940 1.00 93.19 102 TYR A C 1
ATOM 821 O O . TYR A 1 102 ? -40.972 -5.320 47.512 1.00 93.19 102 TYR A O 1
ATOM 829 N N . GLN A 1 103 ? -39.464 -5.656 45.898 1.00 91.62 103 GLN A N 1
ATOM 830 C CA . GLN A 1 103 ? -40.083 -6.909 45.449 1.00 91.62 103 GLN A CA 1
ATOM 831 C C . GLN A 1 103 ? -40.060 -7.989 46.532 1.00 91.62 103 GLN A C 1
ATOM 833 O O . GLN A 1 103 ? -41.021 -8.752 46.662 1.00 91.62 103 GLN A O 1
ATOM 838 N N . ARG A 1 104 ? -38.972 -8.073 47.300 1.00 92.44 104 ARG A N 1
ATOM 839 C CA . ARG A 1 104 ? -38.845 -9.020 4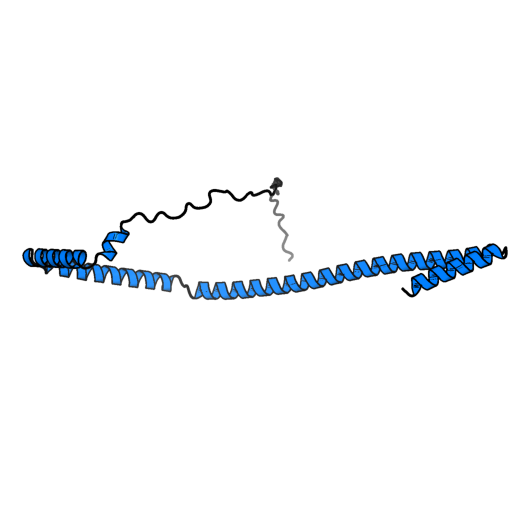8.404 1.00 92.44 104 ARG A CA 1
ATOM 840 C C . ARG A 1 104 ? -39.814 -8.686 49.533 1.00 92.44 104 ARG A C 1
ATOM 842 O O . ARG A 1 104 ? -40.478 -9.596 50.011 1.00 92.44 104 ARG A O 1
ATOM 849 N N . GLU A 1 105 ? -39.947 -7.415 49.895 1.00 90.06 105 GLU A N 1
ATOM 850 C CA . GLU A 1 105 ? -40.914 -6.941 50.888 1.00 90.06 105 GLU A CA 1
ATOM 851 C C . GLU A 1 105 ? -42.353 -7.251 50.453 1.00 90.06 105 GLU A C 1
ATOM 853 O O . GLU A 1 105 ? -43.126 -7.793 51.239 1.00 90.06 105 GLU A O 1
ATOM 858 N N . ILE A 1 106 ? -42.701 -7.015 49.180 1.00 88.50 106 ILE A N 1
ATOM 859 C CA . ILE A 1 106 ? -44.002 -7.425 48.627 1.00 88.50 106 ILE A CA 1
ATOM 860 C C . ILE A 1 106 ? -44.181 -8.941 48.727 1.00 88.50 106 ILE A C 1
ATOM 862 O O . ILE A 1 106 ? -45.246 -9.403 49.125 1.00 88.50 106 ILE A O 1
ATOM 866 N N . SER A 1 107 ? -43.159 -9.718 48.367 1.00 87.50 107 SER A N 1
ATOM 867 C CA . SER A 1 107 ? -43.228 -11.184 48.407 1.00 87.50 107 SER A CA 1
ATOM 868 C C . SER A 1 107 ? -43.414 -11.701 49.835 1.00 87.50 107 SER A C 1
ATOM 870 O O . SER A 1 107 ? -44.215 -12.602 50.060 1.00 87.50 107 SER A O 1
ATOM 872 N N . GLU A 1 108 ? -42.713 -11.115 50.807 1.00 88.38 108 GLU A N 1
ATOM 873 C CA . GLU A 1 108 ? -42.832 -11.457 52.225 1.00 88.38 108 GLU A CA 1
ATOM 874 C C . GLU A 1 108 ? -44.185 -11.030 52.797 1.00 88.38 108 GLU A C 1
ATOM 876 O O . GLU A 1 108 ? -44.809 -11.793 53.530 1.00 88.38 108 GLU A O 1
ATOM 881 N N . MET A 1 109 ? -44.686 -9.852 52.416 1.00 86.88 109 MET A N 1
ATOM 882 C CA . MET A 1 109 ? -46.024 -9.403 52.788 1.00 86.88 109 MET A CA 1
ATOM 883 C C . MET A 1 109 ? -47.087 -10.350 52.232 1.00 86.88 109 MET A C 1
ATOM 885 O O . MET A 1 109 ? -47.918 -10.823 52.998 1.00 86.88 109 MET A O 1
ATOM 889 N N . LEU A 1 110 ? -47.035 -10.683 50.937 1.00 83.81 110 LEU A N 1
ATOM 890 C CA . LEU A 1 110 ? -47.959 -11.638 50.322 1.00 83.81 110 LEU A CA 1
ATOM 891 C C . LEU A 1 110 ? -47.895 -12.991 51.042 1.00 83.81 110 LEU A C 1
ATOM 893 O O . LEU A 1 110 ? -48.925 -13.482 51.497 1.00 83.81 110 LEU A O 1
ATOM 897 N N . SER A 1 111 ? -46.690 -13.521 51.269 1.00 81.75 111 SER A N 1
ATOM 898 C CA . SER A 1 111 ? -46.484 -14.790 51.976 1.00 81.75 111 SER A CA 1
ATOM 899 C C . SER A 1 111 ? -46.973 -14.781 53.430 1.00 81.75 111 SER A C 1
ATOM 901 O O . SER A 1 111 ? -47.391 -15.825 53.918 1.00 81.75 111 SER A O 1
ATOM 903 N N . ASN A 1 112 ? -46.909 -13.647 54.134 1.00 78.81 112 ASN A N 1
ATOM 904 C CA . ASN A 1 112 ? -47.392 -13.523 55.515 1.00 78.81 112 ASN A CA 1
ATOM 905 C C . ASN A 1 112 ? -48.893 -13.199 55.604 1.00 78.81 112 ASN A C 1
ATOM 907 O O . ASN A 1 112 ? -49.475 -13.322 56.682 1.00 78.81 112 ASN A O 1
ATOM 911 N N . THR A 1 113 ? -49.513 -12.742 54.512 1.00 78.88 113 THR A N 1
ATOM 912 C CA . THR A 1 113 ? -50.944 -12.394 54.478 1.00 78.88 113 THR A CA 1
ATOM 913 C C . THR A 1 113 ? -51.856 -13.553 54.097 1.00 78.88 113 THR A C 1
ATOM 915 O O . THR A 1 113 ? -53.002 -13.550 54.541 1.00 78.88 113 THR A O 1
ATOM 918 N N . LEU A 1 114 ? -51.381 -14.528 53.313 1.00 81.12 114 LEU A N 1
ATOM 919 C CA . LEU A 1 114 ? -52.188 -15.695 52.955 1.00 81.12 114 LEU A CA 1
ATOM 920 C C . LEU A 1 114 ? -52.307 -16.675 54.127 1.00 81.12 114 LEU A C 1
ATOM 922 O O . LEU A 1 114 ? -51.337 -17.002 54.813 1.00 81.12 114 LEU A O 1
ATOM 926 N N . THR A 1 115 ? -53.521 -17.174 54.338 1.00 80.94 115 THR A N 1
ATOM 927 C CA . THR A 1 115 ? -53.773 -18.309 55.230 1.00 80.94 115 THR A CA 1
ATOM 928 C C . THR A 1 115 ? -53.371 -19.630 54.561 1.00 80.94 115 THR A C 1
ATOM 930 O O . THR A 1 115 ? -53.275 -19.719 53.339 1.00 80.94 115 THR A O 1
ATOM 933 N N . LEU A 1 116 ? -53.150 -20.683 55.358 1.00 81.31 116 LEU A N 1
ATOM 934 C CA . LEU A 1 116 ? -52.783 -22.019 54.853 1.00 81.31 116 LEU A CA 1
ATOM 935 C C . LEU A 1 116 ? -53.772 -22.556 53.803 1.00 81.31 116 LEU A C 1
ATOM 937 O O . LEU A 1 116 ? -53.344 -23.138 52.811 1.00 81.31 116 LEU A O 1
ATOM 941 N N . ASP A 1 117 ? -55.069 -22.315 54.003 1.00 81.62 117 ASP A N 1
ATOM 942 C CA . ASP A 1 117 ? -56.126 -22.776 53.097 1.00 81.62 117 ASP A CA 1
ATOM 943 C C . ASP A 1 117 ? -56.117 -21.999 51.764 1.00 81.62 117 ASP A C 1
ATOM 945 O O . ASP A 1 117 ? -56.381 -22.561 50.701 1.00 81.62 117 ASP A O 1
ATOM 949 N N . GLU A 1 118 ? -55.788 -20.703 51.796 1.00 84.50 118 GLU A N 1
ATOM 950 C CA . GLU A 1 118 ? -55.664 -19.870 50.591 1.00 84.50 118 GLU A CA 1
ATOM 951 C C . GLU A 1 118 ? -54.413 -20.238 49.783 1.00 84.50 118 GLU A C 1
ATOM 953 O O . GLU A 1 118 ? -54.464 -20.288 48.556 1.00 84.50 118 GLU A O 1
ATOM 958 N N . GLU A 1 119 ? -53.308 -20.559 50.458 1.00 83.50 119 GLU A N 1
ATOM 959 C CA . GLU A 1 119 ? -52.072 -21.019 49.819 1.00 83.50 119 GLU A CA 1
ATOM 960 C C . GLU A 1 119 ? -52.276 -22.367 49.096 1.00 83.50 119 GLU A C 1
ATOM 962 O O . GLU A 1 119 ? -51.806 -22.560 47.972 1.00 83.50 119 GLU A O 1
ATOM 967 N N . GLU A 1 120 ? -53.045 -23.286 49.690 1.00 86.81 120 GLU A N 1
ATOM 968 C CA . GLU A 1 120 ? -53.414 -24.562 49.061 1.00 86.81 120 GLU A CA 1
ATOM 969 C C . GLU A 1 120 ? -54.325 -24.358 47.833 1.00 86.81 120 GLU A C 1
ATOM 971 O O . GLU A 1 120 ? -54.145 -25.013 46.797 1.00 86.81 120 GLU A O 1
ATOM 976 N N . ALA A 1 121 ? -55.260 -23.403 47.896 1.00 88.88 121 ALA A N 1
ATOM 977 C CA . ALA A 1 121 ? -56.107 -23.041 46.760 1.00 88.88 121 ALA A CA 1
ATOM 978 C C . ALA A 1 121 ? -55.288 -22.468 45.587 1.00 88.88 121 ALA A C 1
ATOM 980 O O . ALA A 1 121 ? -55.476 -22.890 44.443 1.00 88.88 121 ALA A O 1
ATOM 981 N N . VAL A 1 122 ? -54.327 -21.580 45.867 1.00 87.06 122 VAL A N 1
ATOM 982 C CA . VAL A 1 122 ? -53.412 -21.013 44.859 1.00 87.06 122 VAL A CA 1
ATOM 983 C C . VAL A 1 122 ? -52.544 -22.098 44.213 1.00 87.06 122 VAL A C 1
ATOM 985 O O . VAL A 1 122 ? -52.383 -22.122 42.992 1.00 87.06 122 VAL A O 1
ATOM 988 N N . GLN A 1 123 ? -52.006 -23.034 45.000 1.00 87.25 123 GLN A N 1
ATOM 989 C CA . GLN A 1 123 ? -51.219 -24.158 44.472 1.00 87.25 123 GLN A CA 1
ATOM 990 C C . GLN A 1 123 ? -52.051 -25.076 43.571 1.00 87.25 123 GLN A C 1
ATOM 992 O O . GLN A 1 123 ? -51.552 -25.572 42.556 1.00 87.25 123 GLN A O 1
ATOM 997 N N . THR A 1 124 ? -53.324 -25.276 43.914 1.00 90.56 124 THR A N 1
ATOM 998 C CA . THR A 1 124 ? -54.258 -26.057 43.098 1.00 90.56 124 THR A CA 1
ATOM 999 C C . THR A 1 124 ? -54.536 -25.365 41.760 1.00 90.56 124 THR A C 1
ATOM 1001 O O . THR A 1 124 ? -54.426 -25.999 40.711 1.00 90.56 124 THR A O 1
ATOM 1004 N N . GLU A 1 125 ? -54.799 -24.056 41.768 1.00 88.56 125 GLU A N 1
ATOM 1005 C CA . GLU A 1 125 ? -54.998 -23.262 40.546 1.00 88.56 125 GLU A CA 1
ATOM 1006 C C . GLU A 1 125 ? -53.739 -23.248 39.656 1.00 88.56 125 GLU A C 1
ATOM 1008 O O . GLU A 1 125 ? -53.821 -23.402 38.434 1.00 88.56 125 GLU A O 1
ATOM 1013 N N . LEU A 1 126 ? -52.547 -23.155 40.257 1.00 85.75 126 LEU A N 1
ATOM 1014 C CA . LEU A 1 126 ? -51.272 -23.246 39.541 1.00 85.75 126 LEU A CA 1
ATOM 1015 C C . LEU A 1 126 ? -51.103 -24.605 38.840 1.00 85.75 126 LEU A C 1
ATOM 1017 O O . LEU A 1 126 ? -50.654 -24.648 37.692 1.00 85.75 126 LEU A O 1
ATOM 1021 N N . LEU A 1 127 ? -51.474 -25.709 39.498 1.00 86.62 127 LEU A N 1
ATOM 1022 C CA . LEU A 1 127 ? -51.449 -27.044 38.891 1.00 86.62 127 LEU A CA 1
ATOM 1023 C C . LEU A 1 127 ? -52.412 -27.149 37.703 1.00 86.62 127 LEU A C 1
ATOM 1025 O O . LEU A 1 127 ? -52.046 -27.710 36.667 1.00 86.62 127 LEU A O 1
ATOM 1029 N N . GLU A 1 128 ? -53.614 -26.584 37.813 1.00 88.00 128 GLU A N 1
ATOM 1030 C CA . GLU A 1 128 ? -54.575 -26.551 36.707 1.00 88.00 128 GLU A CA 1
ATOM 1031 C C . GLU A 1 128 ? -54.040 -25.753 35.509 1.00 88.00 128 GLU A C 1
ATOM 1033 O O . GLU A 1 128 ? -54.100 -26.230 34.372 1.00 88.00 128 GLU A O 1
ATOM 1038 N N . LEU A 1 129 ? -53.437 -24.584 35.748 1.00 84.69 129 LEU A N 1
ATOM 1039 C CA . LEU A 1 129 ? -52.825 -23.766 34.697 1.00 84.69 129 LEU A CA 1
ATOM 1040 C C . LEU A 1 129 ? -51.623 -24.459 34.039 1.00 84.69 129 LEU A C 1
ATOM 1042 O O . LEU A 1 129 ? -51.460 -24.387 32.820 1.00 84.69 129 LEU A O 1
ATOM 1046 N N . GLN A 1 130 ? -50.800 -25.177 34.809 1.00 81.44 130 GLN A N 1
ATOM 1047 C CA . GLN A 1 130 ? -49.684 -25.965 34.272 1.00 81.44 130 GLN A CA 1
ATOM 1048 C C . GLN A 1 130 ? -50.157 -27.120 33.381 1.00 81.44 130 GLN A C 1
ATOM 1050 O O . GLN A 1 130 ? -49.535 -27.395 32.354 1.00 81.44 130 GLN A O 1
ATOM 1055 N N . LEU A 1 131 ? -51.268 -27.776 33.732 1.00 84.12 131 LEU A N 1
ATOM 1056 C CA . LEU A 1 131 ? -51.887 -28.814 32.900 1.00 84.12 131 LEU A CA 1
ATOM 1057 C C . LEU A 1 131 ? -52.501 -28.235 31.615 1.00 84.12 131 LEU A C 1
ATOM 1059 O O . LEU A 1 131 ? -52.475 -28.891 30.573 1.00 84.12 131 LEU A O 1
ATOM 1063 N N . GLN A 1 132 ? -53.020 -27.004 31.668 1.00 80.19 132 GLN A N 1
ATOM 1064 C CA . GLN A 1 132 ? -53.575 -26.290 30.511 1.00 80.19 132 GLN A CA 1
ATOM 1065 C C . GLN A 1 132 ? -52.507 -25.666 29.596 1.00 80.19 132 GLN A C 1
ATOM 1067 O O . GLN A 1 132 ? -52.806 -25.370 28.438 1.00 80.19 132 GLN A O 1
ATOM 1072 N N . ALA A 1 133 ? -51.268 -25.500 30.073 1.00 75.19 133 ALA A N 1
ATOM 1073 C CA . ALA A 1 133 ? -50.140 -24.939 29.327 1.00 75.19 133 ALA A CA 1
ATOM 1074 C C . ALA A 1 133 ? -49.068 -26.002 28.970 1.00 75.19 133 ALA A C 1
ATOM 1076 O O . ALA A 1 133 ? -47.927 -25.914 29.436 1.00 75.19 133 ALA A O 1
ATOM 1077 N N . PRO A 1 134 ? -49.375 -26.990 28.100 1.00 63.03 134 PRO A N 1
ATOM 1078 C CA . PRO A 1 134 ? -48.485 -28.120 27.803 1.00 63.03 134 PRO A CA 1
ATOM 1079 C C . PRO A 1 134 ? -47.114 -27.710 27.234 1.00 63.03 134 PRO A C 1
ATOM 1081 O O . PRO A 1 134 ? -46.126 -28.408 27.442 1.00 63.03 134 PRO A O 1
ATOM 1084 N N . TYR A 1 135 ? -47.016 -26.545 26.587 1.00 61.47 135 TYR A N 1
ATOM 1085 C CA . TYR A 1 135 ? -45.789 -26.073 25.936 1.00 61.47 135 TYR A CA 1
ATOM 1086 C C . TYR A 1 135 ? -44.683 -25.588 26.895 1.00 61.47 135 TYR A C 1
ATOM 1088 O O . TYR A 1 135 ? -43.534 -25.482 26.472 1.00 61.47 135 TYR A O 1
ATOM 1096 N N . LEU A 1 136 ? -44.979 -25.294 28.171 1.00 56.94 136 LEU A N 1
ATOM 1097 C CA . LEU A 1 136 ? -43.943 -24.890 29.140 1.00 56.94 136 LEU A CA 1
ATOM 1098 C C . LEU A 1 136 ? -43.225 -26.090 29.780 1.00 56.94 136 LEU A C 1
ATOM 1100 O O . LEU A 1 136 ? -42.062 -25.973 30.163 1.00 56.94 136 LEU A O 1
ATOM 1104 N N . ASN A 1 137 ? -43.876 -27.254 29.865 1.00 54.00 137 ASN A N 1
ATOM 1105 C CA . ASN A 1 137 ? -43.268 -28.455 30.447 1.00 54.00 137 ASN A CA 1
ATOM 1106 C C . ASN A 1 137 ? -42.298 -29.170 29.487 1.00 54.00 137 ASN A C 1
ATOM 1108 O O . ASN A 1 137 ? -41.418 -29.904 29.938 1.00 54.00 137 ASN A O 1
ATOM 1112 N N . GLU A 1 138 ? -42.400 -28.925 28.178 1.00 53.69 138 GLU A N 1
ATOM 1113 C CA . GLU A 1 138 ? -41.525 -29.537 27.166 1.00 53.69 138 GLU A CA 1
ATOM 1114 C C . GLU A 1 138 ? -40.118 -28.905 27.099 1.00 53.69 138 GLU A C 1
ATOM 1116 O O . GLU A 1 138 ? -39.183 -29.539 26.613 1.00 53.69 138 GLU A O 1
ATOM 1121 N N . GLN A 1 139 ? -39.899 -27.711 27.671 1.00 51.03 139 GLN A N 1
ATOM 1122 C CA . GLN A 1 139 ? -38.566 -27.079 27.722 1.00 51.03 139 GLN A CA 1
ATOM 1123 C C . GLN A 1 139 ? -37.599 -27.700 28.750 1.00 51.03 139 GLN A C 1
ATOM 1125 O O . GLN A 1 139 ? -36.433 -27.315 28.806 1.00 51.03 139 GLN A O 1
ATOM 1130 N N . LYS A 1 140 ? -38.034 -28.707 29.523 1.00 50.50 140 LYS A N 1
ATOM 1131 C CA . LYS A 1 140 ? -37.123 -29.607 30.260 1.00 50.50 140 LYS A CA 1
ATOM 1132 C C . LYS A 1 140 ? -36.570 -30.747 29.390 1.00 50.50 140 LYS A C 1
ATOM 1134 O O . LYS A 1 140 ? -35.872 -31.619 29.904 1.00 50.50 140 LYS A O 1
ATOM 1139 N N . GLY A 1 141 ? -36.856 -30.757 28.088 1.00 50.91 141 GLY A N 1
ATOM 1140 C CA . GLY A 1 141 ? -36.122 -31.557 27.116 1.00 50.91 141 GLY A CA 1
ATOM 1141 C C . GLY A 1 141 ? -34.744 -30.946 26.884 1.00 50.91 141 GLY A C 1
ATOM 1142 O O . GLY A 1 141 ? -34.634 -29.809 26.436 1.00 50.91 141 GLY A O 1
ATOM 1143 N N . VAL A 1 142 ? -33.702 -31.703 27.222 1.00 52.81 142 VAL A N 1
ATOM 1144 C CA . VAL A 1 142 ? -32.287 -31.405 26.968 1.00 52.81 142 VAL A CA 1
ATOM 1145 C C . VAL A 1 142 ? -32.120 -30.805 25.569 1.00 52.81 142 VAL A C 1
ATOM 1147 O O . VAL A 1 142 ? -32.252 -31.500 24.566 1.00 52.81 142 VAL A O 1
ATOM 1150 N N . ILE A 1 143 ? -31.843 -29.503 25.496 1.00 55.59 143 ILE A N 1
ATOM 1151 C CA . ILE A 1 143 ? -31.408 -28.864 24.257 1.00 55.59 143 ILE A CA 1
ATOM 1152 C C . ILE A 1 143 ? -30.003 -29.409 23.986 1.00 55.59 143 ILE A C 1
ATOM 1154 O O . ILE A 1 143 ? -29.034 -28.970 24.608 1.00 55.59 143 ILE A O 1
ATOM 1158 N N . GLU A 1 144 ? -29.882 -30.401 23.102 1.00 61.09 144 GLU A N 1
ATOM 1159 C CA . GLU A 1 144 ? -28.585 -30.842 22.590 1.00 61.09 144 GLU A CA 1
ATOM 1160 C C . GLU A 1 144 ? -28.008 -29.725 21.716 1.00 61.09 144 GLU A C 1
ATOM 1162 O O . GLU A 1 144 ? -28.317 -29.588 20.532 1.00 61.09 144 GLU A O 1
ATOM 1167 N N . LEU A 1 145 ? -27.197 -28.863 22.330 1.00 67.12 145 LEU A N 1
ATOM 1168 C CA . LEU A 1 145 ? -26.430 -27.865 21.601 1.00 67.12 145 LEU A CA 1
ATOM 1169 C C . LEU A 1 145 ? -25.397 -28.581 20.714 1.00 67.12 145 LEU A C 1
ATOM 1171 O O . LEU A 1 145 ? -24.756 -29.532 21.171 1.00 67.12 145 LEU A O 1
ATOM 1175 N N . PRO A 1 146 ? -25.192 -28.134 19.461 1.00 72.19 146 PRO A N 1
ATOM 1176 C CA . PRO A 1 146 ? -24.160 -28.700 18.607 1.00 72.19 146 PRO A CA 1
ATOM 1177 C C . PRO A 1 146 ? -22.790 -28.527 19.270 1.00 72.19 146 PRO A C 1
ATOM 1179 O O . PRO A 1 146 ? -22.453 -27.445 19.755 1.00 72.19 146 PRO A O 1
ATOM 1182 N N . SER A 1 147 ? -21.998 -29.601 19.290 1.00 74.62 147 SER A N 1
ATOM 1183 C CA . SER A 1 147 ? -20.660 -29.579 19.881 1.00 74.62 147 SER A CA 1
ATOM 1184 C C . SER A 1 147 ? -19.807 -28.501 19.211 1.00 74.62 147 SER A C 1
ATOM 1186 O O . SER A 1 147 ? -19.663 -28.485 17.986 1.00 74.62 147 SER A O 1
ATOM 1188 N N . ALA A 1 148 ? -19.227 -27.608 20.016 1.00 65.69 148 ALA A N 1
ATOM 1189 C CA . ALA A 1 148 ? -18.315 -26.585 19.523 1.00 65.69 148 ALA A CA 1
ATOM 1190 C C . ALA A 1 148 ? -17.115 -27.241 18.801 1.00 65.69 148 ALA A C 1
ATOM 1192 O O . ALA A 1 148 ? -16.645 -28.298 19.244 1.00 65.69 148 ALA A O 1
ATOM 1193 N N . PRO A 1 149 ? -16.601 -26.648 17.704 1.00 73.38 149 PRO A N 1
ATOM 1194 C CA . PRO A 1 149 ? -15.450 -27.190 16.992 1.00 73.38 149 PRO A CA 1
ATOM 1195 C C . PRO A 1 149 ? -14.235 -27.298 17.921 1.00 73.38 149 PRO A C 1
ATOM 1197 O O . PRO A 1 149 ? -13.765 -26.301 18.457 1.00 73.38 149 PRO A O 1
ATOM 1200 N N . THR A 1 150 ? -13.707 -28.510 18.092 1.00 69.69 150 THR A N 1
ATOM 1201 C CA . THR A 1 150 ? -12.567 -28.809 18.983 1.00 69.69 150 THR A CA 1
ATOM 1202 C C . THR A 1 150 ? -11.204 -28.600 18.310 1.00 69.69 150 THR A C 1
ATOM 1204 O O . THR A 1 150 ? -10.172 -28.969 18.861 1.00 69.69 150 THR A O 1
ATOM 1207 N N . SER A 1 151 ? -11.178 -28.050 17.093 1.00 68.75 151 SER A N 1
ATOM 1208 C CA . SER A 1 151 ? -9.928 -27.790 16.379 1.00 68.75 151 SER A CA 1
ATOM 1209 C C . SER A 1 151 ? -9.267 -26.545 16.954 1.00 68.75 151 SER A C 1
ATOM 1211 O O . SER A 1 151 ? -9.730 -25.432 16.705 1.00 68.75 151 SER A O 1
ATOM 1213 N N . GLU A 1 152 ? -8.150 -26.719 17.656 1.00 64.50 152 GLU A N 1
ATOM 1214 C CA . GLU A 1 152 ? -7.251 -25.604 17.938 1.00 64.50 152 GLU A CA 1
ATOM 1215 C C . GLU A 1 152 ? -6.827 -24.945 16.611 1.00 64.50 152 GLU A C 1
ATOM 1217 O O . GLU A 1 152 ? -6.498 -25.646 15.642 1.00 64.50 152 GLU A O 1
ATOM 1222 N N . PRO A 1 153 ? -6.865 -23.606 16.513 1.00 62.34 153 PRO A N 1
ATOM 1223 C CA . PRO A 1 153 ? -6.368 -22.913 15.339 1.00 62.34 153 PRO A CA 1
ATOM 1224 C C . PRO A 1 153 ? -4.867 -23.181 15.213 1.00 62.34 153 PRO A C 1
ATOM 1226 O O . PRO A 1 153 ? -4.091 -22.940 16.136 1.00 62.34 153 PRO A O 1
ATOM 1229 N N . ILE A 1 154 ? -4.450 -23.688 14.052 1.00 59.53 154 ILE A N 1
ATOM 1230 C CA . ILE A 1 154 ? -3.047 -23.974 13.751 1.00 59.53 154 ILE A CA 1
ATOM 1231 C C . ILE A 1 154 ? -2.287 -22.640 13.702 1.00 59.53 154 ILE A C 1
ATOM 1233 O O . ILE A 1 154 ? -2.212 -21.993 12.658 1.00 59.53 154 ILE A O 1
ATOM 1237 N N . SER A 1 155 ? -1.695 -22.228 14.822 1.00 57.03 155 SER A N 1
ATOM 1238 C CA . SER A 1 155 ? -0.721 -21.139 14.846 1.00 57.03 155 SER A CA 1
ATOM 1239 C C . SER A 1 155 ? 0.617 -21.669 14.335 1.00 57.03 155 SER A C 1
ATOM 1241 O O . SER A 1 155 ? 1.445 -22.184 15.083 1.00 57.03 155 SER A O 1
ATOM 1243 N N . LYS A 1 156 ? 0.830 -21.589 13.019 1.00 52.94 156 LYS A N 1
ATOM 1244 C CA . LYS A 1 156 ? 2.170 -21.676 12.428 1.00 52.94 156 LYS A CA 1
ATOM 1245 C C . LYS A 1 156 ? 2.674 -20.267 12.153 1.00 52.94 156 LYS A C 1
ATOM 1247 O O . LYS A 1 156 ? 2.673 -19.808 11.016 1.00 52.94 156 LYS A O 1
ATOM 1252 N N . MET A 1 157 ? 3.154 -19.608 13.198 1.00 50.53 157 MET A N 1
ATOM 1253 C CA . MET A 1 157 ? 4.209 -18.612 13.052 1.00 50.53 157 MET A CA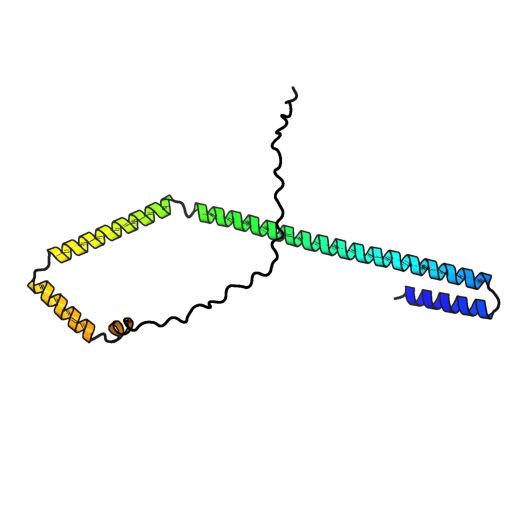 1
ATOM 1254 C C . MET A 1 157 ? 5.345 -18.996 14.000 1.00 50.53 157 MET A C 1
ATOM 1256 O O . MET A 1 157 ? 5.097 -19.143 15.197 1.00 50.53 157 MET A O 1
ATOM 1260 N N . PRO A 1 158 ? 6.573 -19.222 13.498 1.00 47.09 158 PRO A N 1
ATOM 1261 C CA . PRO A 1 158 ? 7.709 -19.447 14.371 1.00 47.09 158 PRO A CA 1
ATOM 1262 C C . PRO A 1 158 ? 7.958 -18.161 15.158 1.00 47.09 158 PRO A C 1
ATOM 1264 O O . PRO A 1 158 ? 8.317 -17.130 14.592 1.00 47.09 158 PRO A O 1
ATOM 1267 N N . ILE A 1 159 ? 7.744 -18.228 16.470 1.00 47.50 159 ILE A N 1
ATOM 1268 C CA . ILE A 1 159 ? 8.232 -17.223 17.407 1.00 47.50 159 ILE A CA 1
ATOM 1269 C C . ILE A 1 159 ? 9.753 -17.382 17.408 1.00 47.50 159 ILE A C 1
ATOM 1271 O O . ILE A 1 159 ? 10.292 -18.298 18.021 1.00 47.50 159 ILE A O 1
ATOM 1275 N N . THR A 1 160 ? 10.458 -16.533 16.665 1.00 45.38 160 THR A N 1
ATOM 1276 C CA . THR A 1 160 ? 11.886 -16.325 16.893 1.00 45.38 160 THR A CA 1
ATOM 1277 C C . THR A 1 160 ? 12.040 -15.717 18.279 1.00 45.38 160 THR A C 1
ATOM 1279 O O . THR A 1 160 ? 11.648 -14.571 18.504 1.00 45.38 160 THR A O 1
ATOM 1282 N N . GLU A 1 161 ? 12.584 -16.499 19.211 1.00 40.94 161 GLU A N 1
ATOM 1283 C CA . GLU A 1 161 ? 13.073 -16.026 20.502 1.00 40.94 161 GLU A CA 1
ATOM 1284 C C . GLU A 1 161 ? 14.123 -14.933 20.266 1.00 40.94 161 GLU A C 1
ATOM 1286 O O . GLU A 1 161 ? 15.308 -15.194 20.062 1.00 40.94 161 GLU A O 1
ATOM 1291 N N . HIS A 1 162 ? 13.690 -13.675 20.276 1.00 43.84 162 HIS A N 1
ATOM 1292 C CA . HIS A 1 162 ? 14.595 -12.571 20.534 1.00 43.84 162 HIS A CA 1
ATOM 1293 C C . HIS A 1 162 ? 14.851 -12.556 22.036 1.00 43.84 162 HIS A C 1
ATOM 1295 O O . HIS A 1 162 ? 14.030 -12.080 22.821 1.00 43.84 162 HIS A O 1
ATOM 1301 N N . THR A 1 163 ? 15.994 -13.109 22.433 1.00 36.00 163 THR A N 1
ATOM 1302 C CA . THR A 1 163 ? 16.566 -12.899 23.758 1.00 36.00 163 THR A CA 1
ATOM 1303 C C . THR A 1 163 ? 16.673 -11.392 23.994 1.00 36.00 163 THR A C 1
ATOM 1305 O O . THR A 1 163 ? 17.430 -10.680 23.333 1.00 36.00 163 THR A O 1
ATOM 1308 N N . PHE A 1 164 ? 15.854 -10.877 24.911 1.00 37.38 164 PHE A N 1
ATOM 1309 C CA . PHE A 1 164 ? 15.991 -9.514 25.403 1.00 37.38 164 PHE A CA 1
ATOM 1310 C C . PHE A 1 164 ? 17.320 -9.431 26.152 1.00 37.38 164 PHE A C 1
ATOM 1312 O O . PHE A 1 164 ? 17.435 -9.873 27.291 1.00 37.38 164 PHE A O 1
ATOM 1319 N N . ALA A 1 165 ? 18.339 -8.892 25.483 1.00 44.41 165 ALA A N 1
ATOM 1320 C CA . ALA A 1 165 ? 19.561 -8.467 26.137 1.00 44.41 165 ALA A CA 1
ATOM 1321 C C . ALA A 1 165 ? 19.208 -7.369 27.149 1.00 44.41 165 ALA A C 1
ATOM 1323 O O . ALA A 1 165 ? 18.693 -6.304 26.794 1.00 44.41 165 ALA A O 1
ATOM 1324 N N . GLU A 1 166 ? 19.464 -7.688 28.410 1.00 42.91 166 GLU A N 1
ATOM 1325 C CA . GLU A 1 166 ? 19.390 -6.837 29.588 1.00 42.91 166 GLU A CA 1
ATOM 1326 C C . GLU A 1 166 ? 20.106 -5.504 29.308 1.00 42.91 166 GLU A C 1
ATOM 1328 O O . GLU A 1 166 ? 21.324 -5.446 29.134 1.00 42.91 166 GLU A O 1
ATOM 1333 N N . ARG A 1 167 ? 19.337 -4.417 29.163 1.00 44.50 167 ARG A N 1
ATOM 1334 C CA . ARG A 1 167 ? 19.903 -3.072 29.024 1.00 44.50 167 ARG A CA 1
ATOM 1335 C C . ARG A 1 167 ? 20.174 -2.523 30.415 1.00 44.50 167 ARG A C 1
ATOM 1337 O O . ARG A 1 167 ? 19.259 -2.066 31.094 1.00 44.50 167 ARG A O 1
ATOM 1344 N N . ASP A 1 168 ? 21.450 -2.568 30.777 1.00 40.25 168 ASP A N 1
ATOM 1345 C CA . ASP A 1 168 ? 22.066 -1.884 31.909 1.00 40.25 168 ASP A CA 1
ATOM 1346 C C . ASP A 1 168 ? 21.510 -0.462 32.087 1.00 40.25 168 ASP A C 1
ATOM 1348 O O . ASP A 1 168 ? 21.683 0.430 31.247 1.00 40.25 168 ASP A O 1
ATOM 1352 N N . THR A 1 169 ? 20.840 -0.228 33.212 1.00 47.03 169 THR A N 1
ATOM 1353 C CA . THR A 1 169 ? 20.386 1.098 33.622 1.00 47.03 169 THR A CA 1
ATOM 1354 C C . THR A 1 169 ? 21.568 1.899 34.162 1.00 47.03 169 THR A C 1
ATOM 1356 O O . THR A 1 169 ? 21.813 1.928 35.366 1.00 47.03 169 THR A O 1
ATOM 1359 N N . THR A 1 170 ? 22.278 2.619 33.296 1.00 41.34 170 THR A N 1
ATOM 1360 C CA . THR A 1 170 ? 23.154 3.722 33.723 1.00 41.34 170 THR A CA 1
ATOM 1361 C C . THR A 1 170 ? 22.546 5.051 33.289 1.00 41.34 170 THR A C 1
ATOM 1363 O O . THR A 1 170 ? 22.793 5.600 32.219 1.00 41.34 170 THR A O 1
ATOM 1366 N N . ARG A 1 171 ? 21.688 5.588 34.162 1.00 47.00 171 ARG A N 1
ATOM 1367 C CA . ARG A 1 171 ? 21.158 6.952 34.067 1.00 47.00 171 ARG A CA 1
ATOM 1368 C C . ARG A 1 171 ? 22.306 7.942 34.289 1.00 47.00 171 ARG A C 1
ATOM 1370 O O . ARG A 1 171 ? 22.612 8.293 35.427 1.00 47.00 171 ARG A O 1
ATOM 1377 N N . ALA A 1 172 ? 22.930 8.410 33.212 1.00 44.00 172 ALA A N 1
ATOM 1378 C CA . ALA A 1 172 ? 23.816 9.567 33.264 1.00 44.00 172 ALA A CA 1
ATOM 1379 C C . ALA A 1 172 ? 22.986 10.824 33.585 1.00 44.00 172 ALA A C 1
ATOM 1381 O O . ALA A 1 172 ? 22.065 11.190 32.853 1.00 44.00 172 ALA A O 1
ATOM 1382 N N . LYS A 1 173 ? 23.283 11.467 34.720 1.00 51.91 173 LYS A N 1
ATOM 1383 C CA . LYS A 1 173 ? 22.746 12.786 35.074 1.00 51.91 173 LYS A CA 1
ATOM 1384 C C . LYS A 1 173 ? 23.278 13.816 34.077 1.00 51.91 173 LYS A C 1
ATOM 1386 O O . LYS A 1 173 ? 24.487 13.995 33.970 1.00 51.91 173 LYS A O 1
ATOM 1391 N N . VAL A 1 174 ? 22.376 14.512 33.395 1.00 52.66 174 VAL A N 1
ATOM 1392 C CA . VAL A 1 174 ? 22.705 15.714 32.618 1.00 52.66 174 VAL A CA 1
ATOM 1393 C C . VAL A 1 174 ? 22.834 16.881 33.609 1.00 52.66 174 VAL A C 1
ATOM 1395 O O . VAL A 1 174 ? 21.911 17.067 34.408 1.00 52.66 174 VAL A O 1
ATOM 1398 N N . PRO A 1 175 ? 23.944 17.640 33.641 1.00 49.84 175 PRO A N 1
ATOM 1399 C CA . PRO A 1 175 ? 24.047 18.810 34.503 1.00 49.84 175 PRO A CA 1
ATOM 1400 C C . PRO A 1 175 ? 23.211 19.960 33.927 1.00 49.84 175 PRO A C 1
ATOM 1402 O O . PRO A 1 175 ? 23.247 20.231 32.728 1.00 49.84 175 PRO A O 1
ATOM 1405 N N . ALA A 1 176 ? 22.451 20.623 34.798 1.00 40.16 176 ALA A N 1
ATOM 1406 C CA . ALA A 1 176 ? 21.738 21.852 34.481 1.00 40.16 176 ALA A CA 1
ATOM 1407 C C . ALA A 1 176 ? 22.753 22.984 34.255 1.00 40.16 176 ALA A C 1
ATOM 1409 O O . ALA A 1 176 ? 23.607 23.225 35.109 1.00 40.16 176 ALA A O 1
ATOM 1410 N N . ALA A 1 177 ? 22.673 23.644 33.101 1.00 49.06 177 ALA A N 1
ATOM 1411 C CA . ALA A 1 177 ? 23.421 24.864 32.831 1.00 49.06 177 ALA A CA 1
ATOM 1412 C C . ALA A 1 177 ? 22.773 26.042 33.575 1.00 49.06 177 ALA A C 1
ATOM 1414 O O . ALA A 1 177 ? 21.546 26.172 33.576 1.00 49.06 177 ALA A O 1
ATOM 1415 N N . ALA A 1 178 ? 23.627 26.830 34.228 1.00 44.03 178 ALA A N 1
ATOM 1416 C CA . ALA A 1 178 ? 23.325 28.111 34.859 1.00 44.03 178 ALA A CA 1
ATOM 1417 C C . ALA A 1 178 ? 23.208 29.237 33.823 1.00 44.03 178 ALA A C 1
ATOM 1419 O O . ALA A 1 178 ? 23.837 29.106 32.746 1.00 44.03 178 ALA A O 1
#

Secondary structure (DSSP, 8-state):
-HHHHHHHHHHHHHHHHHHTT-HHHHHHHHHHHHHHHHHHHHHHHHHHHHHHHHHHHHHHHHHHHHHHHHHHHHHHHHHHHHHS-HHHHHHHHHHHHHHHHHHHHHHHHHHHHS-HHHHHHHHHHHHHHHHH-HHHHGGGS---PPPPP----------------------PPPPPP-

Sequence (178 aa):
MKIQVILDKEHTIAKAHLSAGQKDRAVIALRRRKYQQSLLLKTDNQLENLEQLVSTIEFSLVEVSVLHGLKQGNEVLKEIHKELNVESVEKLLEETHEAREYQREISEMLSNTLTLDEEEAVQTELLELQLQAPYLNEQKGVIELPSAPTSEPISKMPITEHTFAERDTTRAKVPAAA

pLDDT: mean 80.26, std 17.72, range [36.0, 97.62]